Protein AF-A0A932NT68-F1 (afdb_monomer)

Secondary structure (DSSP, 8-state):
------EEEEETTEEEEEEEEE-SS-EEEEEEEEEEETTEEEEEEEEE--SSS-EEEESTTTT-EEEE--TTT-S-HHHHHHHHHTTTHHHHHHHHT-HHHHTT--HHHHHHHHHHHHHHHHHTSPTT-PPPPSSS------------

Sequence (148 aa):
MTQEHGLMVGVGGLCFQVDYRKGATDRGPSLRIFGDVEGKSVQLLRFDCFEHEPHFHYDPDGKNNQLRMDKTKVSDPIAWTMDYLRGNVSSLIRIAGYGALADHLDEGTLTAALPIVEKALRDSVPAGTPRMEASGLRFHVEYRNTKT

Solvent-accessible surface area (backbone atoms only — not comparable to full-atom values): 8782 Å² total; per-residue (Å²): 136,84,80,76,88,51,56,75,48,78,50,63,76,32,35,42,36,29,40,59,46,77,58,97,88,42,38,32,28,30,44,37,34,29,32,68,56,96,91,34,87,40,58,41,35,34,40,38,35,28,79,74,72,25,30,34,26,32,18,60,86,70,82,41,50,71,45,76,57,59,65,95,78,47,87,50,51,62,62,50,50,52,60,62,41,54,83,33,53,42,60,53,36,32,73,42,68,42,45,76,57,29,77,70,46,48,56,67,61,46,44,69,44,44,68,60,53,52,49,48,42,60,67,44,53,64,86,90,67,74,79,83,72,80,82,85,80,82,87,81,86,80,87,79,82,88,84,130

Radius of gyration: 19.04 Å; Cα contacts (8 Å, |Δi|>4): 239; chains: 1; bounding box: 67×33×49 Å

Structure (mmCIF, N/CA/C/O backbone):
data_AF-A0A932NT68-F1
#
_entry.id   AF-A0A932NT68-F1
#
loop_
_atom_site.group_PDB
_atom_site.id
_atom_site.type_symbol
_atom_site.label_atom_id
_atom_site.label_alt_id
_atom_site.label_comp_id
_atom_site.label_asym_id
_atom_site.label_entity_id
_atom_site.label_seq_id
_atom_site.pdbx_PDB_ins_code
_atom_site.Cartn_x
_atom_site.Cartn_y
_atom_site.Cartn_z
_atom_site.occupancy
_atom_site.B_iso_or_equiv
_atom_site.auth_seq_id
_atom_site.auth_comp_id
_atom_site.auth_asym_id
_atom_site.auth_atom_id
_atom_site.pdbx_PDB_model_num
ATOM 1 N N . MET A 1 1 ? -3.171 18.350 -19.200 1.00 33.25 1 MET A N 1
ATOM 2 C CA . MET A 1 1 ? -3.246 17.730 -17.863 1.00 33.25 1 MET A CA 1
ATOM 3 C C . MET A 1 1 ? -3.774 16.322 -18.054 1.00 33.25 1 MET A C 1
ATOM 5 O O . MET A 1 1 ? -4.977 16.136 -18.145 1.00 33.25 1 MET A O 1
ATOM 9 N N . THR A 1 2 ? -2.889 15.357 -18.273 1.00 31.92 2 THR A N 1
ATOM 10 C CA . THR A 1 2 ? -3.257 13.944 -18.398 1.00 31.92 2 THR A CA 1
ATOM 11 C C . THR A 1 2 ? -3.454 13.401 -16.988 1.00 31.92 2 THR A C 1
ATOM 13 O O . THR A 1 2 ? -2.489 13.293 -16.238 1.00 31.92 2 THR A O 1
ATOM 16 N N . GLN A 1 3 ? -4.701 13.124 -16.601 1.00 33.53 3 GLN A N 1
ATOM 17 C CA . GLN A 1 3 ? -4.952 12.198 -15.499 1.00 33.53 3 GLN A CA 1
ATOM 18 C C . GLN A 1 3 ? -4.452 10.832 -15.972 1.00 33.53 3 GLN A C 1
ATOM 20 O O . GLN A 1 3 ? -4.989 10.274 -16.928 1.00 33.53 3 GLN A O 1
ATOM 25 N N . GLU A 1 4 ? -3.373 10.336 -15.373 1.00 42.22 4 GLU A N 1
ATOM 26 C CA . GLU A 1 4 ? -2.998 8.936 -15.535 1.00 42.22 4 GLU A CA 1
ATOM 27 C C . GLU A 1 4 ? -4.062 8.091 -14.818 1.00 42.22 4 GLU A C 1
ATOM 29 O O . GLU A 1 4 ? -4.431 8.372 -13.679 1.00 42.22 4 GLU A O 1
ATOM 34 N N . HIS A 1 5 ? -4.633 7.121 -15.534 1.00 47.94 5 HIS A N 1
ATOM 35 C CA . HIS A 1 5 ? -5.705 6.252 -15.052 1.00 47.94 5 HIS A CA 1
ATOM 36 C C . HIS A 1 5 ? -5.160 5.294 -13.978 1.00 47.94 5 HIS A C 1
ATOM 38 O O . HIS A 1 5 ? -4.753 4.176 -14.291 1.00 47.94 5 HIS A O 1
ATOM 44 N N . GLY A 1 6 ? -5.132 5.730 -12.720 1.00 59.56 6 GLY A N 1
ATOM 45 C CA . GLY A 1 6 ? -4.870 4.850 -11.583 1.00 59.56 6 GLY A CA 1
ATOM 46 C C . GLY A 1 6 ? -6.061 3.925 -11.315 1.00 59.56 6 GLY A C 1
ATOM 47 O O . GLY A 1 6 ? -7.216 4.356 -11.374 1.00 59.56 6 GLY A O 1
ATOM 48 N N . LEU A 1 7 ? -5.808 2.642 -11.038 1.00 76.75 7 LEU A N 1
ATOM 49 C CA . LEU A 1 7 ? -6.867 1.715 -10.626 1.00 76.75 7 LEU A CA 1
ATOM 50 C C . LEU A 1 7 ? -7.249 2.004 -9.171 1.00 76.75 7 LEU A C 1
ATOM 52 O O . LEU A 1 7 ? -6.378 2.059 -8.304 1.00 76.75 7 LEU A O 1
ATOM 56 N N . MET A 1 8 ? -8.552 2.122 -8.908 1.00 80.69 8 MET A N 1
ATOM 57 C CA . MET A 1 8 ? -9.113 2.223 -7.561 1.00 80.69 8 MET A CA 1
ATOM 58 C C . MET A 1 8 ? -9.916 0.964 -7.233 1.00 80.69 8 MET A C 1
ATOM 60 O O . MET A 1 8 ? -10.853 0.617 -7.951 1.00 80.69 8 MET A O 1
ATOM 64 N N . VAL A 1 9 ? -9.574 0.296 -6.133 1.00 82.94 9 VAL A N 1
ATOM 65 C CA . VAL A 1 9 ? -10.276 -0.893 -5.632 1.00 82.94 9 VAL A CA 1
ATOM 66 C C . VAL A 1 9 ? -10.793 -0.599 -4.225 1.00 82.94 9 VAL A C 1
ATOM 68 O O . VAL A 1 9 ? -10.004 -0.404 -3.305 1.00 82.94 9 VAL A O 1
ATOM 71 N N . GLY A 1 10 ? -12.115 -0.526 -4.054 1.00 79.56 10 GLY A N 1
ATOM 72 C CA . GLY A 1 10 ? -12.761 -0.358 -2.747 1.00 79.56 10 GLY A CA 1
ATOM 73 C C . GLY A 1 10 ? -13.128 -1.710 -2.140 1.00 79.56 10 GLY A C 1
ATOM 74 O O . GLY A 1 10 ? -13.945 -2.424 -2.718 1.00 79.56 10 GLY A O 1
ATOM 75 N N . VAL A 1 11 ? -12.528 -2.079 -1.006 1.00 85.44 11 VAL A N 1
ATOM 76 C CA . VAL A 1 11 ? -12.710 -3.387 -0.354 1.00 85.44 11 VAL A CA 1
ATOM 77 C C . VAL A 1 11 ? -12.625 -3.238 1.163 1.00 85.44 11 VAL A C 1
ATOM 79 O O . VAL A 1 11 ? -11.680 -2.648 1.676 1.00 85.44 11 VAL A O 1
ATOM 82 N N . GLY A 1 12 ? -13.596 -3.804 1.887 1.00 83.69 12 GLY A N 1
ATOM 83 C CA . GLY A 1 12 ? -13.519 -3.964 3.346 1.00 83.69 12 GLY A CA 1
ATOM 84 C C . GLY A 1 12 ? -13.341 -2.660 4.132 1.00 83.69 12 GLY A C 1
ATOM 85 O O . GLY A 1 12 ? -12.650 -2.662 5.139 1.00 83.69 12 GLY A O 1
ATOM 86 N N . GLY A 1 13 ? -13.904 -1.543 3.656 1.00 90.44 13 GLY A N 1
ATOM 87 C CA . GLY A 1 13 ? -13.737 -0.224 4.286 1.00 90.44 13 GLY A CA 1
ATOM 88 C C . GLY A 1 13 ? -12.463 0.529 3.883 1.00 90.44 13 GLY A C 1
ATOM 89 O O . GLY A 1 13 ? -12.264 1.658 4.325 1.00 90.44 13 GLY A O 1
ATOM 90 N N . LEU A 1 14 ? -11.630 -0.053 3.014 1.00 97.19 14 LEU A N 1
ATOM 91 C CA . LEU A 1 14 ? -10.429 0.573 2.465 1.00 97.19 14 LEU A CA 1
ATOM 92 C C . LEU A 1 14 ? -10.556 0.834 0.963 1.00 97.19 14 LEU A C 1
ATOM 94 O O . LEU A 1 14 ? -11.311 0.171 0.250 1.00 97.19 14 LEU A O 1
ATOM 98 N N . CYS A 1 15 ? -9.765 1.781 0.467 1.00 97.25 15 CYS A N 1
ATOM 99 C CA . CYS A 1 15 ? -9.577 2.035 -0.955 1.00 97.25 15 CYS A CA 1
ATOM 100 C C . CYS A 1 15 ? -8.095 1.910 -1.319 1.00 97.25 15 CYS A C 1
ATOM 102 O O . CYS A 1 15 ? -7.256 2.659 -0.819 1.00 97.25 15 CYS A O 1
ATOM 104 N N . PHE A 1 16 ? -7.782 0.969 -2.206 1.00 97.25 16 PHE A N 1
ATOM 105 C CA . PHE A 1 16 ? -6.454 0.756 -2.770 1.00 97.25 16 PHE A CA 1
ATOM 106 C C . PHE A 1 16 ? -6.358 1.531 -4.083 1.00 97.25 16 PHE A C 1
ATOM 108 O O . PHE A 1 16 ? -7.100 1.245 -5.023 1.00 97.25 16 PHE A O 1
ATOM 115 N N . GLN A 1 17 ? -5.464 2.511 -4.145 1.00 97.44 17 GLN A N 1
ATOM 116 C CA . GLN A 1 17 ? -5.167 3.278 -5.351 1.00 97.44 17 GLN A CA 1
ATOM 117 C C . GLN A 1 17 ? -3.773 2.918 -5.850 1.00 97.44 17 GLN A C 1
ATOM 119 O O . GLN A 1 17 ? -2.812 2.931 -5.078 1.00 97.44 17 GLN A O 1
ATOM 124 N N . VAL A 1 18 ? -3.671 2.600 -7.135 1.00 96.81 18 VAL A N 1
ATOM 125 C CA . VAL A 1 18 ? -2.407 2.251 -7.784 1.00 96.81 18 VAL A CA 1
ATOM 126 C C . VAL A 1 18 ? -2.061 3.289 -8.834 1.00 96.81 18 VAL A C 1
ATOM 128 O O . VAL A 1 18 ? -2.876 3.564 -9.710 1.00 96.81 18 VAL A O 1
ATOM 131 N N . ASP A 1 19 ? -0.828 3.787 -8.793 1.00 93.81 19 ASP A N 1
ATOM 132 C CA . ASP A 1 19 ? -0.289 4.731 -9.772 1.00 93.81 19 ASP A CA 1
ATOM 133 C C . ASP A 1 19 ? 1.160 4.383 -10.124 1.00 93.81 19 ASP A C 1
ATOM 135 O O . ASP A 1 19 ? 1.896 3.851 -9.292 1.00 93.81 19 ASP A O 1
ATOM 139 N N . TYR A 1 20 ? 1.616 4.755 -11.320 1.00 94.44 20 TYR A N 1
ATOM 140 C CA . TYR A 1 20 ? 3.043 4.748 -11.640 1.00 94.44 20 TYR A CA 1
ATOM 141 C C . TYR A 1 20 ? 3.631 6.136 -11.401 1.00 94.44 20 TYR A C 1
ATOM 143 O O . TYR A 1 20 ? 3.266 7.107 -12.058 1.00 94.44 20 TYR A O 1
ATOM 151 N N . ARG A 1 21 ? 4.567 6.259 -10.461 1.00 93.31 21 ARG A N 1
ATOM 152 C CA . ARG A 1 21 ? 5.142 7.558 -10.091 1.00 93.31 21 ARG A CA 1
ATOM 153 C C . ARG A 1 21 ? 6.508 7.740 -10.738 1.00 93.31 21 ARG A C 1
ATOM 155 O O . ARG A 1 21 ? 7.331 6.829 -10.743 1.00 93.31 21 ARG A O 1
ATOM 162 N N . LYS A 1 22 ? 6.761 8.946 -11.253 1.00 91.25 22 LYS A N 1
ATOM 163 C CA . LYS A 1 22 ? 8.059 9.376 -11.795 1.00 91.25 22 LYS A CA 1
ATOM 164 C C . LYS A 1 22 ? 8.567 10.571 -10.993 1.00 91.25 22 LYS A C 1
ATOM 166 O O . LYS A 1 22 ? 7.932 11.622 -10.982 1.00 91.25 22 LYS A O 1
ATOM 171 N N . GLY A 1 23 ? 9.692 10.393 -10.312 1.00 83.62 23 GLY A N 1
ATOM 172 C CA . GLY A 1 23 ? 10.469 11.461 -9.691 1.00 83.62 23 GLY A CA 1
ATOM 173 C C . GLY A 1 23 ? 11.660 11.866 -10.561 1.00 83.62 23 GLY A C 1
ATOM 174 O O . GLY A 1 23 ? 11.853 11.351 -11.660 1.00 83.62 23 GLY A O 1
ATOM 175 N N . ALA A 1 24 ? 12.481 12.789 -10.056 1.00 82.88 24 ALA A N 1
ATOM 176 C CA . ALA A 1 24 ? 13.664 13.269 -10.774 1.00 82.88 24 ALA A CA 1
ATOM 177 C C . ALA A 1 24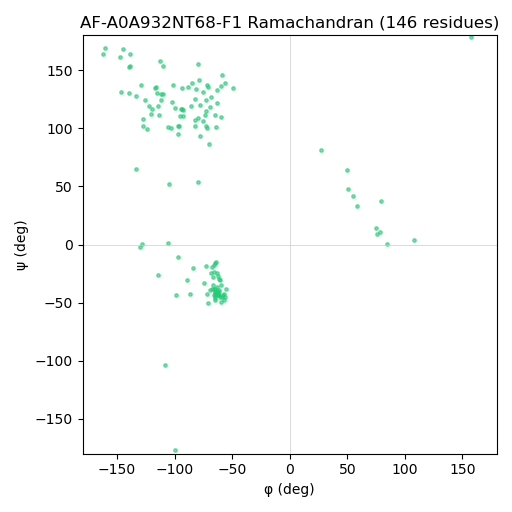 ? 14.747 12.186 -10.947 1.00 82.88 24 ALA A C 1
ATOM 179 O O . ALA A 1 24 ? 15.433 12.157 -11.965 1.00 82.88 24 ALA A O 1
ATOM 180 N N . THR A 1 25 ? 14.903 11.306 -9.956 1.00 87.19 25 THR A N 1
ATOM 181 C CA . THR A 1 25 ? 15.990 10.310 -9.879 1.00 87.19 25 THR A CA 1
ATOM 182 C C . THR A 1 25 ? 15.503 8.891 -9.589 1.00 87.19 25 THR A C 1
ATOM 184 O O . THR A 1 25 ? 16.306 7.957 -9.542 1.00 87.19 25 THR A O 1
ATOM 187 N N . ASP A 1 26 ? 14.196 8.712 -9.403 1.00 93.38 26 ASP A N 1
ATOM 188 C CA . ASP A 1 26 ? 13.581 7.423 -9.108 1.00 93.38 26 ASP A CA 1
ATOM 189 C C . ASP A 1 26 ? 12.180 7.341 -9.712 1.00 93.38 26 ASP A C 1
ATOM 191 O O . ASP A 1 26 ? 11.574 8.358 -10.060 1.00 93.38 26 ASP A O 1
ATOM 195 N N . ARG A 1 27 ? 11.667 6.128 -9.861 1.00 93.94 27 ARG A N 1
ATOM 196 C CA . ARG A 1 27 ? 10.325 5.867 -10.373 1.00 93.94 27 ARG A CA 1
ATOM 197 C C . ARG A 1 27 ? 9.884 4.457 -10.019 1.00 93.94 27 ARG A C 1
ATOM 199 O O . ARG A 1 27 ? 10.710 3.596 -9.728 1.00 93.94 27 ARG A O 1
ATOM 206 N N . GLY A 1 28 ? 8.588 4.217 -10.125 1.00 95.62 28 GLY A N 1
ATOM 207 C CA . GLY A 1 28 ? 8.019 2.883 -10.039 1.00 95.62 28 GLY A CA 1
ATOM 208 C C . GLY A 1 28 ? 6.549 2.904 -9.635 1.00 95.62 28 GLY A C 1
ATOM 209 O O . GLY A 1 28 ? 5.985 3.978 -9.389 1.00 95.62 28 GLY A O 1
ATOM 210 N N . PRO A 1 29 ? 5.924 1.722 -9.555 1.00 97.25 29 PRO A N 1
ATOM 211 C CA . PRO A 1 29 ? 4.574 1.574 -9.034 1.00 97.25 29 PRO A CA 1
ATOM 212 C C . PRO A 1 29 ? 4.462 2.073 -7.593 1.00 97.25 29 PRO A C 1
ATOM 214 O O . PRO A 1 29 ? 5.382 1.930 -6.786 1.00 97.25 29 PRO A O 1
ATOM 217 N N . SER A 1 30 ? 3.312 2.639 -7.262 1.00 97.75 30 SER A N 1
ATOM 218 C CA . SER A 1 30 ? 2.971 3.123 -5.934 1.00 97.75 30 SER A CA 1
ATOM 219 C C . SER A 1 30 ? 1.582 2.638 -5.567 1.00 97.75 30 SER A C 1
ATOM 221 O O . SER A 1 30 ? 0.631 2.826 -6.325 1.00 97.75 30 SER A O 1
ATOM 223 N N . LEU A 1 31 ? 1.476 2.011 -4.401 1.00 98.38 31 LEU A N 1
ATOM 224 C CA . LEU A 1 31 ? 0.212 1.638 -3.790 1.00 98.38 31 LEU A CA 1
ATOM 225 C C . LEU A 1 31 ? -0.110 2.6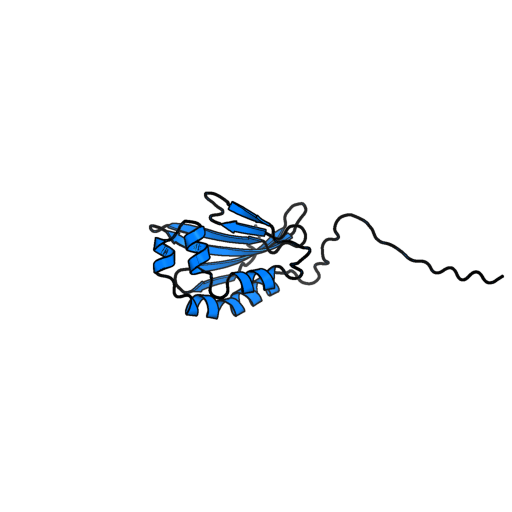24 -2.674 1.00 98.38 31 LEU A C 1
ATOM 227 O O . LEU A 1 31 ? 0.653 2.756 -1.717 1.00 98.38 31 LEU A O 1
ATOM 231 N N . ARG A 1 32 ? -1.264 3.276 -2.756 1.00 98.25 32 ARG A N 1
ATOM 232 C CA . ARG A 1 32 ? -1.804 4.151 -1.716 1.00 98.25 32 ARG A CA 1
ATOM 233 C C . ARG A 1 32 ? -3.051 3.502 -1.127 1.00 98.25 32 ARG A C 1
ATOM 235 O O . ARG A 1 32 ? -3.932 3.090 -1.874 1.00 98.25 32 ARG A O 1
ATOM 242 N N . ILE A 1 33 ? -3.121 3.396 0.196 1.00 98.19 33 ILE A N 1
ATOM 243 C CA . ILE A 1 33 ? -4.257 2.781 0.893 1.00 98.19 33 ILE A CA 1
ATOM 244 C C . ILE A 1 33 ? -4.952 3.864 1.706 1.00 98.19 33 ILE A C 1
ATOM 246 O O . ILE A 1 33 ? -4.338 4.470 2.584 1.00 98.19 33 ILE A O 1
ATOM 250 N N . PHE A 1 34 ? -6.222 4.098 1.399 1.00 98.38 34 PHE A N 1
ATOM 251 C CA . PHE A 1 34 ? -7.070 5.083 2.057 1.00 98.38 34 PHE A CA 1
ATOM 252 C C . PHE A 1 34 ? -8.146 4.404 2.897 1.00 98.38 34 PHE A C 1
ATOM 254 O O . PHE A 1 34 ? -8.592 3.305 2.567 1.00 98.38 34 PHE A O 1
ATOM 261 N N . GLY A 1 35 ? -8.607 5.0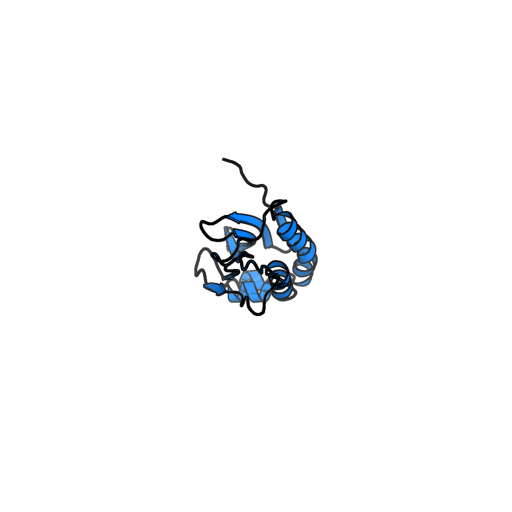95 3.933 1.00 97.31 35 GLY A N 1
ATOM 262 C CA . GLY A 1 35 ? -9.806 4.737 4.687 1.00 97.31 35 GLY A CA 1
ATOM 263 C C . GLY A 1 35 ? -10.551 5.979 5.158 1.00 97.31 35 GLY A C 1
ATOM 264 O O . GLY A 1 35 ? -10.035 7.095 5.054 1.00 97.31 35 GLY A O 1
ATOM 265 N N . ASP A 1 36 ? -11.773 5.778 5.641 1.00 96.19 36 ASP A N 1
ATOM 266 C CA . ASP A 1 36 ? -12.541 6.836 6.292 1.00 96.19 36 ASP A CA 1
ATOM 267 C C . ASP A 1 36 ? -12.108 6.968 7.756 1.00 96.19 36 ASP A C 1
ATOM 269 O O . ASP A 1 36 ? -12.108 5.995 8.511 1.00 96.19 36 ASP A O 1
ATOM 273 N N . VAL A 1 37 ? -11.718 8.177 8.144 1.00 95.56 37 VAL A N 1
ATOM 274 C CA . VAL A 1 37 ? -11.427 8.546 9.527 1.00 95.56 37 VAL A CA 1
ATOM 275 C C . VAL A 1 37 ? -12.254 9.784 9.837 1.00 95.56 37 VAL A C 1
ATOM 277 O O . VAL A 1 37 ? -11.976 10.868 9.324 1.00 95.56 37 VAL A O 1
ATOM 280 N N . GLU A 1 38 ? -13.292 9.614 10.657 1.00 93.50 38 GLU A N 1
ATOM 281 C CA . GLU A 1 38 ? -14.208 10.692 11.059 1.00 93.50 38 GLU A CA 1
ATOM 282 C C . GLU A 1 38 ? -14.853 11.424 9.861 1.00 93.50 38 GLU A C 1
ATOM 284 O O . GLU A 1 38 ? -14.959 12.653 9.840 1.00 93.50 38 GLU A O 1
ATOM 289 N N . GLY A 1 39 ? -15.272 10.674 8.835 1.00 93.25 39 GLY A N 1
ATOM 290 C CA . GLY A 1 39 ? -15.910 11.216 7.633 1.00 93.25 39 GLY A CA 1
ATOM 291 C C . GLY A 1 39 ? -14.935 11.838 6.631 1.00 93.25 39 GLY A C 1
ATOM 292 O O . GLY A 1 39 ? -15.360 12.543 5.711 1.00 93.25 39 GLY A O 1
ATOM 293 N N . LYS A 1 40 ? -13.625 11.640 6.817 1.00 95.06 40 LYS A N 1
ATOM 294 C CA . LYS A 1 40 ? -12.576 12.131 5.918 1.00 95.06 40 LYS A CA 1
ATOM 295 C C . LYS A 1 40 ? -11.825 10.963 5.304 1.00 95.06 40 LYS A C 1
ATOM 297 O O . LYS A 1 40 ? -11.396 10.055 6.007 1.00 95.06 40 LYS A O 1
ATOM 302 N N . SER A 1 41 ? -11.588 11.034 3.996 1.00 95.69 41 SER A N 1
ATOM 303 C CA . SER A 1 41 ? -10.668 10.114 3.330 1.00 95.69 41 SER A CA 1
ATOM 304 C C . SER A 1 41 ? -9.234 10.467 3.718 1.00 95.69 41 SER A C 1
ATOM 306 O O . SER A 1 41 ? -8.754 11.555 3.399 1.00 95.69 41 SER A O 1
ATOM 308 N N . VAL A 1 42 ? -8.567 9.558 4.426 1.00 97.81 42 VAL A N 1
ATOM 309 C CA . VAL A 1 42 ? -7.192 9.726 4.908 1.00 97.81 42 VAL A CA 1
ATOM 310 C C . VAL A 1 42 ? -6.300 8.685 4.254 1.00 97.81 42 VAL A C 1
ATOM 312 O O . VAL A 1 42 ? -6.668 7.510 4.181 1.00 97.81 42 VAL A O 1
ATOM 315 N N . GLN A 1 43 ? -5.122 9.101 3.785 1.00 98.12 43 GLN A N 1
ATOM 316 C CA . GLN A 1 43 ? -4.109 8.162 3.328 1.00 98.12 43 GLN A CA 1
ATOM 317 C C . GLN A 1 43 ? -3.474 7.478 4.545 1.00 98.12 43 GLN A C 1
ATOM 319 O O . GLN A 1 43 ? -2.762 8.104 5.320 1.00 98.12 43 GLN A O 1
ATOM 324 N N . LEU A 1 44 ? -3.728 6.183 4.718 1.00 98.44 44 LEU A N 1
ATOM 325 C CA . LEU A 1 44 ? -3.278 5.425 5.888 1.00 98.44 44 LEU A CA 1
ATOM 326 C C . LEU A 1 44 ? -1.864 4.877 5.685 1.00 98.44 44 LEU A C 1
ATOM 328 O O . LEU A 1 44 ? -1.033 4.915 6.590 1.00 98.44 44 LEU A O 1
ATOM 332 N N . LEU A 1 45 ? -1.604 4.350 4.484 1.00 98.56 45 LEU A N 1
ATOM 333 C CA . LEU A 1 45 ? -0.343 3.722 4.094 1.00 98.56 45 LEU A CA 1
ATOM 334 C C . LEU A 1 45 ? 0.032 4.121 2.661 1.00 98.56 45 LEU A C 1
ATOM 336 O O . LEU A 1 45 ? -0.831 4.377 1.810 1.00 98.56 45 LEU A O 1
ATOM 340 N N . ARG A 1 46 ? 1.334 4.115 2.366 1.00 98.50 46 ARG A N 1
ATOM 341 C CA . ARG A 1 46 ? 1.853 4.191 0.992 1.00 98.50 46 ARG A CA 1
ATOM 342 C C . ARG A 1 46 ? 3.029 3.253 0.808 1.00 98.50 46 ARG A C 1
ATOM 344 O O . ARG A 1 46 ? 3.975 3.346 1.574 1.00 98.50 46 ARG A O 1
ATOM 351 N N . PHE A 1 47 ? 3.014 2.436 -0.235 1.00 98.31 47 PHE A N 1
ATOM 352 C CA . PHE A 1 47 ? 4.147 1.614 -0.649 1.00 98.31 47 PHE A CA 1
ATOM 353 C C . PHE A 1 47 ? 4.649 2.114 -1.992 1.00 98.31 47 PHE A C 1
ATOM 355 O O . PHE A 1 47 ? 3.968 1.994 -3.005 1.00 98.31 47 PHE A O 1
ATOM 362 N N . ASP A 1 48 ? 5.843 2.683 -1.989 1.00 97.62 48 ASP A N 1
ATOM 363 C CA . ASP A 1 48 ? 6.530 3.173 -3.171 1.00 97.62 48 ASP A CA 1
ATOM 364 C C . ASP A 1 48 ? 7.511 2.083 -3.627 1.00 97.62 48 ASP A C 1
ATOM 366 O O . ASP A 1 48 ? 8.629 1.959 -3.120 1.00 97.62 48 ASP A O 1
ATOM 370 N N . CYS A 1 49 ? 7.063 1.252 -4.575 1.00 96.94 49 CYS A N 1
ATOM 371 C CA . CYS A 1 49 ? 7.801 0.121 -5.151 1.00 96.94 49 CYS A CA 1
ATOM 372 C C . CYS A 1 49 ? 8.800 0.608 -6.209 1.00 96.94 49 CYS A C 1
ATOM 374 O O . CYS A 1 49 ? 8.765 0.197 -7.369 1.00 96.94 49 CYS A O 1
ATOM 376 N N . PHE A 1 50 ? 9.651 1.551 -5.818 1.00 95.44 50 PHE A N 1
ATOM 377 C CA . PHE A 1 50 ? 10.544 2.241 -6.735 1.00 95.44 50 PHE A CA 1
ATOM 378 C C . PHE A 1 50 ? 11.795 1.426 -7.081 1.00 95.44 50 PHE A C 1
ATOM 380 O O . PHE A 1 50 ? 12.226 0.545 -6.335 1.00 95.44 50 PHE A O 1
ATOM 387 N N . GLU A 1 51 ? 12.389 1.719 -8.236 1.00 91.62 51 GLU A N 1
ATOM 388 C CA . GLU A 1 51 ? 13.537 0.986 -8.775 1.00 91.62 51 GLU A CA 1
ATOM 389 C C . GLU A 1 51 ? 14.821 1.219 -7.951 1.00 91.62 51 GLU A C 1
ATOM 391 O O . GLU A 1 51 ? 15.620 0.291 -7.724 1.00 91.62 51 GLU A O 1
ATOM 396 N N . HIS A 1 52 ? 15.044 2.456 -7.492 1.00 90.44 52 HIS A N 1
ATOM 397 C CA . HIS A 1 52 ? 16.266 2.838 -6.788 1.00 90.44 52 HIS A CA 1
ATOM 398 C C . HIS A 1 52 ? 16.132 2.852 -5.278 1.00 90.44 52 HIS A C 1
ATOM 400 O O . HIS A 1 52 ? 17.027 2.321 -4.623 1.00 90.44 52 HIS A O 1
ATOM 406 N N . GLU A 1 53 ? 15.054 3.384 -4.725 1.00 93.38 53 GLU A N 1
ATOM 407 C CA . GLU A 1 53 ? 14.878 3.469 -3.283 1.00 93.38 53 GLU A CA 1
ATOM 408 C C . GLU A 1 53 ? 13.478 3.008 -2.843 1.00 93.38 53 GLU A C 1
ATOM 410 O O . GLU A 1 53 ? 12.707 3.812 -2.311 1.00 93.38 53 GLU A O 1
ATOM 415 N N . PRO A 1 54 ? 13.124 1.723 -3.025 1.00 96.25 54 PRO A N 1
ATOM 416 C CA . PRO A 1 54 ? 11.823 1.213 -2.614 1.00 96.25 54 PRO A CA 1
ATOM 417 C C . PRO A 1 54 ? 11.607 1.395 -1.109 1.00 96.25 54 PRO A C 1
ATOM 419 O O . PRO A 1 54 ? 12.511 1.178 -0.294 1.00 96.25 54 PRO A O 1
ATOM 422 N N . HIS A 1 55 ? 10.416 1.843 -0.731 1.00 96.94 55 HIS A N 1
ATOM 423 C CA . HIS A 1 55 ? 10.100 2.208 0.646 1.00 96.94 55 HIS A CA 1
ATOM 424 C C . HIS A 1 55 ? 8.596 2.229 0.892 1.00 96.94 55 HIS A C 1
ATOM 426 O O . HIS A 1 55 ? 7.797 2.179 -0.040 1.00 96.94 55 HIS A O 1
ATOM 432 N N . PHE A 1 56 ? 8.196 2.334 2.152 1.00 97.00 56 PHE A N 1
ATOM 433 C CA . PHE A 1 56 ? 6.801 2.536 2.506 1.00 97.00 56 PHE A CA 1
ATOM 434 C C . PHE A 1 56 ? 6.648 3.552 3.635 1.00 97.00 56 PHE A C 1
ATOM 436 O O . PHE A 1 56 ? 7.620 3.898 4.302 1.00 97.00 56 PHE A O 1
ATOM 443 N N . HIS A 1 57 ? 5.433 4.055 3.811 1.00 98.25 57 HIS A N 1
ATOM 444 C CA . HIS A 1 57 ? 5.078 5.101 4.760 1.00 98.25 57 HIS A CA 1
ATOM 445 C C . HIS A 1 57 ? 3.876 4.668 5.595 1.00 98.25 57 HIS A C 1
ATOM 447 O O . HIS A 1 57 ? 2.894 4.168 5.038 1.00 98.25 57 HIS A O 1
ATOM 453 N N . TYR A 1 58 ? 3.931 4.936 6.898 1.00 98.38 58 TYR A N 1
ATOM 454 C CA . TYR A 1 58 ? 2.747 5.021 7.753 1.00 98.38 58 TYR A CA 1
ATOM 455 C C . TYR A 1 58 ? 2.285 6.478 7.848 1.00 98.38 58 TYR A C 1
ATOM 457 O O . TYR A 1 58 ? 3.123 7.352 8.084 1.00 98.38 58 TYR A O 1
ATOM 465 N N . ASP A 1 59 ? 0.975 6.715 7.716 1.00 97.75 59 ASP A N 1
ATOM 466 C CA . ASP A 1 59 ? 0.352 8.046 7.823 1.00 97.75 59 ASP A CA 1
ATOM 467 C C . ASP A 1 59 ? 1.071 9.104 6.950 1.00 97.75 59 ASP A C 1
ATOM 469 O O . ASP A 1 59 ? 1.705 10.018 7.478 1.00 97.75 59 ASP A O 1
ATOM 473 N N . PRO A 1 60 ? 1.065 8.964 5.606 1.00 97.00 60 PRO A N 1
ATOM 474 C CA . PRO A 1 60 ? 1.910 9.762 4.712 1.00 97.00 60 PRO A CA 1
ATOM 475 C C . PRO A 1 60 ? 1.619 11.269 4.730 1.00 97.00 60 PRO A C 1
ATOM 477 O O . PRO A 1 60 ? 2.509 12.053 4.406 1.00 97.00 60 PRO A O 1
ATOM 480 N N . ASP A 1 61 ? 0.397 11.664 5.098 1.00 95.38 61 ASP A N 1
ATOM 481 C CA . ASP A 1 61 ? -0.031 13.068 5.160 1.00 95.38 61 ASP A CA 1
ATOM 482 C C . ASP A 1 61 ? 0.061 13.662 6.580 1.00 95.38 61 ASP A C 1
ATOM 484 O O . ASP A 1 61 ? -0.067 14.875 6.753 1.00 95.38 61 ASP A O 1
ATOM 488 N N . GLY A 1 62 ? 0.292 12.826 7.597 1.00 94.88 62 GLY A N 1
ATOM 489 C CA . GLY A 1 62 ? 0.521 13.229 8.982 1.00 94.88 62 GLY A CA 1
ATOM 490 C C . GLY A 1 62 ? 1.979 13.034 9.393 1.00 94.88 62 GLY A C 1
ATOM 491 O O . GLY A 1 62 ? 2.849 13.839 9.061 1.00 94.88 62 GLY A O 1
ATOM 492 N N . LYS A 1 63 ? 2.259 11.977 10.164 1.00 93.75 63 LYS A N 1
ATOM 493 C CA . LYS A 1 63 ? 3.605 11.685 10.698 1.00 93.75 63 LYS A CA 1
ATOM 494 C C . LYS A 1 63 ? 4.620 11.334 9.612 1.00 93.75 63 LYS A C 1
ATOM 496 O O . LYS A 1 63 ? 5.812 11.550 9.813 1.00 93.75 63 LYS A O 1
ATOM 501 N N . ASN A 1 64 ? 4.152 10.782 8.495 1.00 96.50 64 ASN A N 1
ATOM 502 C CA . ASN A 1 64 ? 4.942 10.388 7.335 1.00 96.50 64 ASN A CA 1
ATOM 503 C C . ASN A 1 64 ? 6.15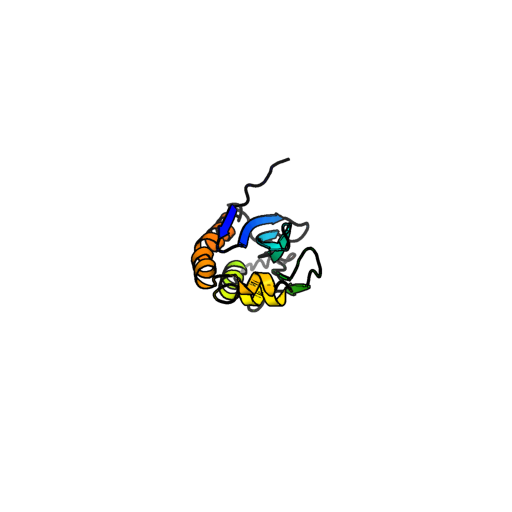4 9.520 7.718 1.00 96.50 64 ASN A C 1
ATOM 505 O O . ASN A 1 64 ? 7.293 9.767 7.312 1.00 96.50 64 ASN A O 1
ATOM 509 N N . ASN A 1 65 ? 5.906 8.504 8.549 1.00 96.25 65 ASN A N 1
ATOM 510 C CA . ASN A 1 65 ? 6.951 7.603 9.025 1.00 96.25 65 ASN A CA 1
ATOM 511 C C . ASN A 1 65 ? 7.388 6.687 7.879 1.00 96.25 65 ASN A C 1
ATOM 513 O O . ASN A 1 65 ? 6.713 5.700 7.581 1.00 96.25 65 ASN A O 1
ATOM 517 N N . GLN A 1 66 ? 8.516 7.016 7.253 1.00 96.81 66 GLN A N 1
ATOM 518 C CA . GLN A 1 66 ? 9.076 6.278 6.125 1.00 96.81 66 GLN A CA 1
ATOM 519 C C . GLN A 1 66 ? 10.007 5.148 6.585 1.00 96.81 66 GLN A C 1
ATOM 521 O O . GLN A 1 66 ? 10.889 5.349 7.419 1.00 96.81 66 GLN A O 1
ATOM 526 N N . LEU A 1 67 ? 9.871 3.972 5.974 1.00 95.75 67 LEU A N 1
ATOM 527 C CA . LEU A 1 67 ? 10.770 2.834 6.140 1.00 95.75 67 LEU A CA 1
ATOM 528 C C . LEU A 1 67 ? 11.280 2.373 4.771 1.00 95.75 67 LEU A C 1
ATOM 530 O O . LEU A 1 67 ? 10.498 2.071 3.869 1.00 95.75 67 LEU A O 1
ATOM 534 N N . ARG A 1 68 ? 12.606 2.314 4.608 1.00 94.25 68 ARG A N 1
ATOM 535 C CA . ARG A 1 68 ? 13.246 1.827 3.376 1.00 94.25 68 ARG A CA 1
ATOM 536 C C . ARG A 1 68 ? 13.240 0.298 3.331 1.00 94.25 68 ARG A C 1
ATOM 538 O O . ARG A 1 68 ? 13.470 -0.354 4.348 1.00 94.25 68 ARG A O 1
ATOM 545 N N . MET A 1 69 ? 13.025 -0.265 2.146 1.00 92.44 69 MET A N 1
ATOM 546 C CA . MET A 1 69 ? 13.196 -1.697 1.906 1.00 92.44 69 MET A CA 1
ATOM 547 C C . MET A 1 69 ? 14.681 -1.998 1.667 1.00 92.44 69 MET A C 1
ATOM 549 O O . MET A 1 69 ? 15.352 -1.308 0.897 1.00 92.44 69 MET A O 1
ATOM 553 N N . ASP A 1 70 ? 15.208 -3.036 2.318 1.00 88.12 70 ASP A N 1
ATOM 554 C CA . ASP A 1 70 ? 16.599 -3.463 2.141 1.00 88.12 70 ASP A CA 1
ATOM 555 C C . ASP A 1 70 ? 16.777 -4.136 0.773 1.00 88.12 70 ASP A C 1
ATOM 557 O O . ASP A 1 70 ? 16.441 -5.305 0.583 1.00 88.12 70 ASP A O 1
ATOM 561 N N . LYS A 1 71 ? 17.340 -3.402 -0.188 1.00 82.19 71 LYS A N 1
ATOM 562 C CA . LYS A 1 71 ? 17.546 -3.877 -1.566 1.00 82.19 71 LYS A CA 1
ATOM 563 C C . LYS A 1 71 ? 18.513 -5.048 -1.694 1.00 82.19 71 LYS A C 1
ATOM 565 O O . LYS A 1 71 ? 18.531 -5.690 -2.739 1.00 82.19 71 LYS A O 1
ATOM 570 N N . THR A 1 72 ? 19.323 -5.330 -0.673 1.00 81.50 72 THR A N 1
ATOM 571 C CA . THR A 1 72 ? 20.165 -6.536 -0.680 1.00 81.50 72 THR A CA 1
ATOM 572 C C . THR A 1 72 ? 19.335 -7.803 -0.469 1.00 81.50 72 THR A C 1
ATOM 574 O O . THR A 1 72 ? 19.776 -8.894 -0.822 1.00 81.50 72 THR A O 1
ATOM 577 N N . LYS A 1 73 ? 18.115 -7.652 0.063 1.00 85.81 73 LYS A N 1
ATOM 578 C CA . LYS A 1 73 ? 17.172 -8.736 0.363 1.00 85.81 73 LYS A CA 1
ATOM 579 C C . LYS A 1 73 ? 15.905 -8.678 -0.489 1.00 85.81 73 LYS A C 1
ATOM 581 O O . LYS A 1 73 ? 15.282 -9.708 -0.715 1.00 85.81 73 LYS A O 1
ATOM 586 N N . VAL A 1 74 ? 15.522 -7.490 -0.957 1.00 89.94 74 VAL A N 1
ATOM 587 C CA . VAL A 1 74 ? 14.294 -7.250 -1.723 1.00 89.94 74 VAL A CA 1
ATOM 588 C C . VAL A 1 74 ? 14.628 -7.035 -3.196 1.00 89.94 74 VAL A C 1
ATOM 590 O O . VAL A 1 74 ? 15.056 -5.954 -3.601 1.00 89.94 74 VAL A O 1
ATOM 593 N N . SER A 1 75 ? 14.424 -8.078 -4.001 1.00 90.19 75 SER A N 1
ATOM 594 C CA . SER A 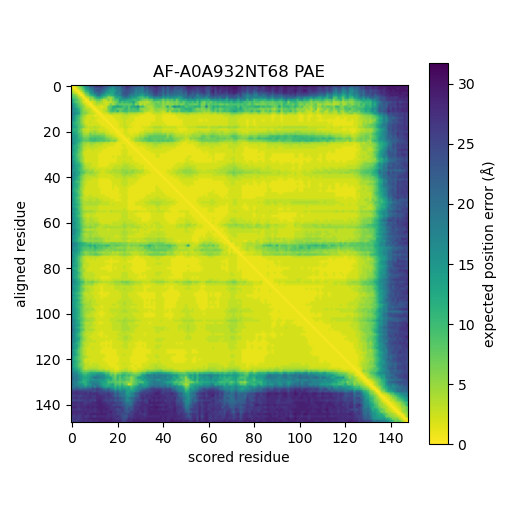1 75 ? 14.609 -8.050 -5.458 1.00 90.19 75 SER A CA 1
ATOM 595 C C . SER A 1 75 ? 13.352 -7.624 -6.226 1.00 90.19 75 SER A C 1
ATOM 597 O O . SER A 1 75 ? 13.479 -6.999 -7.277 1.00 90.19 75 SER A O 1
ATOM 599 N N . ASP A 1 76 ? 12.160 -7.920 -5.696 1.00 95.38 76 ASP A N 1
ATOM 600 C CA . ASP A 1 76 ? 10.857 -7.480 -6.213 1.00 95.38 76 ASP A CA 1
ATOM 601 C C . ASP A 1 76 ? 10.090 -6.725 -5.104 1.00 95.38 76 ASP A C 1
ATOM 603 O O . ASP A 1 76 ? 9.493 -7.355 -4.224 1.00 95.38 76 ASP A O 1
ATOM 607 N N . PRO A 1 77 ? 10.101 -5.376 -5.117 1.00 96.56 77 PRO A N 1
ATOM 608 C CA . PRO A 1 77 ? 9.370 -4.564 -4.145 1.00 96.56 77 PR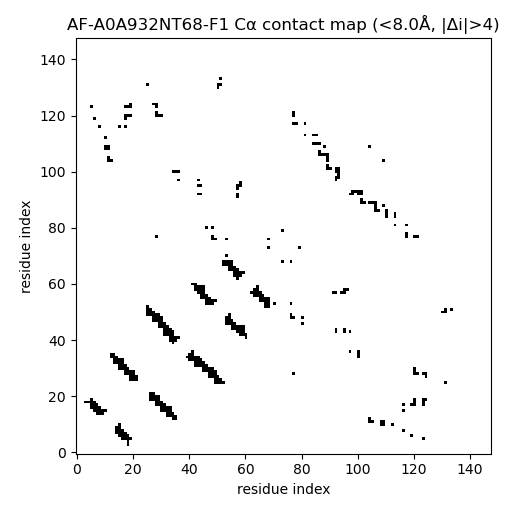O A CA 1
ATOM 609 C C . PRO A 1 77 ? 7.846 -4.754 -4.178 1.00 96.56 77 PRO A C 1
ATOM 611 O O . PRO A 1 77 ? 7.196 -4.576 -3.147 1.00 96.56 77 PRO A O 1
ATOM 614 N N . ILE A 1 78 ? 7.266 -5.130 -5.327 1.00 97.75 78 ILE A N 1
ATOM 615 C CA . ILE A 1 78 ? 5.824 -5.393 -5.441 1.00 97.75 78 ILE A CA 1
ATOM 616 C C . ILE A 1 78 ? 5.494 -6.683 -4.695 1.00 97.75 78 ILE A C 1
ATOM 618 O O . ILE A 1 78 ? 4.612 -6.677 -3.838 1.00 97.75 78 ILE A O 1
ATOM 622 N N . ALA A 1 79 ? 6.233 -7.764 -4.969 1.00 97.12 79 ALA A N 1
ATOM 623 C CA . ALA A 1 79 ? 6.046 -9.037 -4.271 1.00 97.12 79 ALA A CA 1
ATOM 624 C C . ALA A 1 79 ? 6.248 -8.875 -2.758 1.00 97.12 79 ALA A C 1
ATOM 626 O O . ALA A 1 79 ? 5.400 -9.300 -1.976 1.00 97.12 79 ALA A O 1
ATOM 627 N N . TRP A 1 80 ? 7.306 -8.162 -2.351 1.00 97.06 80 TRP A N 1
ATOM 628 C CA . TRP A 1 80 ? 7.544 -7.848 -0.941 1.00 97.06 80 TRP A CA 1
ATOM 629 C C . TRP A 1 80 ? 6.371 -7.090 -0.314 1.00 97.06 80 TRP A C 1
ATOM 631 O O . TRP A 1 80 ? 5.941 -7.426 0.785 1.00 97.06 80 TRP A O 1
ATOM 641 N N . THR A 1 81 ? 5.815 -6.100 -1.018 1.00 97.88 81 THR A N 1
ATOM 642 C CA . THR A 1 81 ? 4.654 -5.336 -0.537 1.00 97.88 81 THR A CA 1
ATOM 643 C C . THR A 1 81 ? 3.435 -6.236 -0.342 1.00 97.88 81 THR A C 1
ATOM 645 O O . THR A 1 81 ? 2.757 -6.126 0.678 1.00 97.88 81 THR A O 1
ATOM 648 N N . MET A 1 82 ? 3.157 -7.146 -1.280 1.00 98.00 82 MET A N 1
ATOM 649 C CA . MET A 1 82 ? 2.028 -8.076 -1.160 1.00 98.00 82 MET A CA 1
ATOM 650 C C . MET A 1 82 ? 2.211 -9.046 0.006 1.00 98.00 82 MET A C 1
ATOM 652 O O . MET A 1 82 ? 1.266 -9.275 0.757 1.00 98.00 82 MET A O 1
ATOM 656 N N . ASP A 1 83 ? 3.419 -9.576 0.194 1.00 96.38 83 ASP A N 1
ATOM 657 C CA . ASP A 1 83 ? 3.738 -10.449 1.324 1.00 96.38 83 ASP A CA 1
ATOM 658 C C . ASP A 1 83 ? 3.636 -9.706 2.660 1.00 96.38 83 ASP A C 1
ATOM 660 O O . ASP A 1 83 ? 3.129 -10.258 3.634 1.00 96.38 83 ASP A O 1
ATOM 664 N N . TYR A 1 84 ? 4.061 -8.441 2.699 1.00 95.75 84 TYR A N 1
ATOM 665 C CA . TYR A 1 84 ? 3.975 -7.617 3.900 1.00 95.75 84 TYR A CA 1
ATOM 666 C C . TYR A 1 84 ? 2.526 -7.300 4.277 1.00 95.75 84 TYR A C 1
ATOM 668 O O . TYR A 1 84 ? 2.192 -7.314 5.459 1.00 95.75 84 TYR A O 1
ATOM 676 N N . LEU A 1 85 ? 1.658 -7.061 3.289 1.00 97.50 85 LEU A N 1
ATOM 677 C CA . LEU A 1 85 ? 0.230 -6.820 3.506 1.00 97.50 85 LEU A CA 1
ATOM 678 C C . LEU A 1 85 ? -0.543 -8.095 3.865 1.00 97.50 85 LEU A C 1
ATOM 680 O O . LEU A 1 85 ? -1.503 -8.015 4.627 1.00 97.50 85 LEU A O 1
ATOM 684 N N . ARG A 1 86 ? -0.159 -9.262 3.336 1.00 96.12 86 ARG A N 1
ATOM 685 C CA . ARG A 1 86 ? -0.918 -10.513 3.485 1.00 96.12 86 ARG A CA 1
ATOM 686 C C . ARG A 1 86 ? -1.077 -10.909 4.957 1.00 96.12 86 ARG A C 1
ATOM 688 O O . ARG A 1 86 ? -0.121 -11.336 5.598 1.00 96.12 86 ARG A O 1
ATOM 695 N N . GLY A 1 87 ? -2.305 -10.804 5.466 1.00 90.94 87 GLY A N 1
ATOM 696 C CA . GLY A 1 87 ? -2.646 -11.113 6.856 1.00 90.94 87 GLY A CA 1
ATOM 697 C C . GLY A 1 87 ? -2.218 -10.057 7.882 1.00 90.94 87 GLY A C 1
ATOM 698 O O . GLY A 1 87 ? -2.300 -10.330 9.078 1.00 90.94 87 GLY A O 1
ATOM 699 N N . ASN A 1 88 ? -1.754 -8.879 7.449 1.00 96.50 88 ASN A N 1
ATOM 700 C CA . ASN A 1 88 ? -1.234 -7.832 8.332 1.00 96.50 88 ASN A CA 1
ATOM 701 C C . ASN A 1 88 ? -1.862 -6.446 8.117 1.00 96.50 88 ASN A C 1
ATOM 703 O O . ASN A 1 88 ? -1.464 -5.508 8.812 1.00 96.50 88 ASN A O 1
ATOM 707 N N . VAL A 1 89 ? -2.808 -6.263 7.191 1.00 97.12 89 VAL A N 1
ATOM 708 C CA . VAL A 1 89 ? -3.306 -4.928 6.808 1.00 97.12 89 VAL A CA 1
ATOM 709 C C . VAL A 1 89 ? -3.852 -4.170 8.020 1.00 97.12 89 VAL A C 1
ATOM 711 O O . VAL A 1 89 ? -3.465 -3.024 8.267 1.00 97.12 89 VAL A O 1
ATOM 714 N N . SER A 1 90 ? -4.680 -4.827 8.829 1.00 96.94 90 SER A N 1
ATOM 715 C CA . SER A 1 90 ? -5.286 -4.227 10.023 1.00 96.94 90 SER A CA 1
ATOM 716 C C . SER A 1 90 ? -4.233 -3.838 11.067 1.00 96.94 90 SER A C 1
ATOM 718 O O . SER A 1 90 ? -4.296 -2.765 11.671 1.00 96.94 90 SER A O 1
ATOM 720 N N . SER A 1 91 ? -3.209 -4.675 11.250 1.00 98.06 91 SER A N 1
ATOM 721 C CA . SER A 1 91 ? -2.088 -4.393 12.154 1.00 98.06 91 SER A CA 1
ATOM 722 C C . SER A 1 91 ? -1.279 -3.179 11.697 1.00 98.06 91 SER A C 1
ATOM 724 O O . SER A 1 91 ? -0.955 -2.319 12.515 1.00 98.06 91 SER A O 1
ATOM 726 N N . LEU A 1 92 ? -1.003 -3.062 10.397 1.00 98.12 92 LEU A N 1
ATOM 727 C CA . LEU A 1 92 ? -0.272 -1.927 9.827 1.00 98.12 92 LEU A CA 1
ATOM 728 C C . LEU A 1 92 ? -1.048 -0.613 9.981 1.00 98.12 92 LEU A C 1
ATOM 730 O O . LEU A 1 92 ? -0.465 0.405 10.349 1.00 98.12 92 LEU A O 1
ATOM 734 N N . ILE A 1 93 ? -2.366 -0.637 9.775 1.00 98.12 93 ILE A N 1
ATOM 735 C CA . ILE A 1 93 ? -3.239 0.531 9.975 1.00 98.12 93 ILE A CA 1
ATOM 736 C C . ILE A 1 93 ? -3.298 0.934 11.455 1.00 98.12 93 ILE A C 1
ATOM 738 O O . ILE A 1 93 ? -3.247 2.124 11.778 1.00 98.12 93 ILE A O 1
ATOM 742 N N . ARG A 1 94 ? -3.316 -0.037 12.376 1.00 98.12 94 ARG A N 1
ATOM 743 C CA . ARG A 1 94 ? -3.205 0.246 13.814 1.00 98.12 94 ARG A CA 1
ATOM 744 C C . ARG A 1 94 ? -1.862 0.897 14.158 1.00 98.12 94 ARG A C 1
ATOM 746 O O . ARG A 1 94 ? -1.850 1.877 14.898 1.00 98.12 94 ARG A O 1
ATOM 753 N N . ILE A 1 95 ? -0.752 0.407 13.598 1.00 97.69 95 ILE A N 1
ATOM 754 C CA . ILE A 1 95 ? 0.590 0.996 13.780 1.00 97.69 95 ILE A CA 1
ATOM 755 C C . ILE A 1 95 ? 0.655 2.422 13.211 1.00 97.69 95 ILE A C 1
ATOM 757 O O . ILE A 1 95 ? 1.273 3.293 13.824 1.00 97.69 95 ILE A O 1
ATOM 761 N N . ALA A 1 96 ? -0.033 2.689 12.097 1.00 97.62 96 ALA A N 1
ATOM 762 C CA . ALA A 1 96 ? -0.168 4.036 11.541 1.00 97.62 96 ALA A CA 1
ATOM 763 C C . ALA A 1 96 ? -0.925 5.009 12.465 1.00 97.62 96 ALA A C 1
ATOM 765 O O . ALA A 1 96 ? -0.821 6.220 12.296 1.00 97.62 96 ALA A O 1
ATOM 766 N N . GLY A 1 97 ? -1.628 4.500 13.482 1.00 97.69 97 GLY A N 1
ATOM 767 C CA . GLY A 1 97 ? -2.349 5.297 14.474 1.00 97.69 97 GLY A CA 1
ATOM 768 C C . GLY A 1 97 ? -3.869 5.247 14.335 1.00 97.69 97 GLY A C 1
ATOM 769 O O . GLY A 1 97 ? -4.558 5.903 15.110 1.00 97.69 97 GLY A O 1
ATOM 770 N N . TYR A 1 98 ? -4.408 4.446 13.413 1.00 97.75 98 TYR A N 1
ATOM 771 C CA . TYR A 1 98 ? -5.848 4.373 13.137 1.00 97.75 98 TYR A CA 1
ATOM 772 C C . TYR A 1 98 ? -6.469 3.097 13.718 1.00 97.75 98 TYR A C 1
ATOM 774 O O . TYR A 1 98 ? -7.129 2.326 13.023 1.00 97.75 98 TYR A O 1
ATOM 782 N N . GLY A 1 99 ? -6.236 2.856 15.012 1.00 97.69 99 GLY A N 1
ATOM 783 C CA . GLY A 1 99 ? -6.682 1.640 15.702 1.00 97.69 99 GLY A CA 1
ATOM 784 C C . GLY A 1 99 ? -8.193 1.404 15.628 1.00 97.69 99 GLY A C 1
ATOM 785 O O . GLY A 1 99 ? -8.603 0.291 15.326 1.00 97.69 99 GLY A O 1
ATOM 786 N N . ALA A 1 100 ? -9.000 2.456 15.803 1.00 96.69 100 ALA A N 1
ATOM 787 C CA . ALA A 1 100 ? -10.459 2.356 15.731 1.00 96.69 100 ALA A CA 1
ATOM 788 C C . ALA A 1 100 ? -10.948 1.898 14.347 1.00 96.69 100 ALA A C 1
ATOM 790 O O . ALA A 1 100 ? -11.822 1.047 14.256 1.00 96.69 100 ALA A O 1
ATOM 791 N N . LEU A 1 101 ? -10.349 2.405 13.262 1.00 96.81 101 LEU A N 1
ATOM 792 C CA . LEU A 1 101 ? -10.648 1.915 11.914 1.00 96.81 101 LEU A CA 1
ATOM 793 C C . LEU A 1 101 ? -10.210 0.452 11.763 1.00 96.81 101 LEU A C 1
ATOM 795 O O . LEU A 1 101 ? -10.966 -0.362 11.243 1.00 96.81 101 LEU A O 1
ATOM 799 N N . ALA A 1 102 ? -9.012 0.111 12.250 1.00 97.25 102 ALA A N 1
ATOM 800 C CA . ALA A 1 102 ? -8.462 -1.240 12.165 1.00 97.25 102 ALA A CA 1
ATOM 801 C C . ALA A 1 102 ? -9.308 -2.303 12.888 1.00 97.25 102 ALA A C 1
ATOM 803 O O . ALA A 1 102 ? -9.313 -3.452 12.459 1.00 97.25 102 ALA A O 1
ATOM 804 N N . ASP A 1 103 ? -10.022 -1.940 13.957 1.00 96.69 103 ASP A N 1
ATOM 805 C CA . ASP A 1 103 ? -10.923 -2.844 14.689 1.00 96.69 103 ASP A CA 1
ATOM 806 C C . ASP A 1 103 ? -12.131 -3.305 13.850 1.00 96.69 103 ASP A C 1
ATOM 808 O O . ASP A 1 103 ? -12.773 -4.301 14.181 1.00 96.69 103 ASP A O 1
ATOM 812 N N . HIS A 1 104 ? -12.440 -2.599 12.760 1.00 95.38 104 HIS A N 1
ATOM 813 C CA . HIS A 1 104 ? -13.592 -2.867 11.897 1.00 95.38 104 HIS A CA 1
ATOM 814 C C . HIS A 1 104 ? -13.228 -3.518 10.556 1.00 95.38 104 HIS A C 1
ATOM 816 O O . HIS A 1 104 ? -14.111 -3.756 9.731 1.00 95.38 104 HIS A O 1
ATOM 822 N N . LEU A 1 105 ? -11.945 -3.797 10.321 1.00 95.81 105 LEU A N 1
ATOM 823 C CA . LEU A 1 105 ? -11.470 -4.383 9.072 1.00 95.81 105 LEU A CA 1
ATOM 824 C C . LEU A 1 105 ? -11.581 -5.909 9.087 1.00 95.81 105 LEU A C 1
ATOM 826 O O . LEU A 1 105 ? -11.234 -6.569 10.065 1.00 95.81 105 LEU A O 1
ATOM 830 N N . ASP A 1 106 ? -12.011 -6.474 7.959 1.00 95.44 106 ASP A N 1
ATOM 831 C CA . ASP A 1 106 ? -12.001 -7.919 7.734 1.00 95.44 106 ASP A CA 1
ATOM 832 C C . ASP A 1 106 ? -10.738 -8.329 6.963 1.00 95.44 106 ASP A C 1
ATOM 834 O O . ASP A 1 106 ? -10.633 -8.157 5.746 1.00 95.44 106 ASP A O 1
ATOM 838 N N . GLU A 1 107 ? -9.759 -8.879 7.682 1.00 94.81 107 GLU A N 1
ATOM 839 C CA . GLU A 1 107 ? -8.448 -9.239 7.126 1.00 94.81 107 GLU A CA 1
ATOM 840 C C . GLU A 1 107 ? -8.546 -10.287 6.001 1.00 94.81 107 GLU A C 1
ATOM 842 O O . GLU A 1 107 ? -7.746 -10.269 5.062 1.00 94.81 107 GLU A O 1
ATOM 847 N N . GLY A 1 108 ? -9.545 -11.178 6.056 1.00 95.31 108 GLY A N 1
ATOM 848 C CA . GLY A 1 108 ? -9.797 -12.178 5.016 1.00 95.31 108 GLY A CA 1
ATOM 849 C C . GLY A 1 108 ? -10.206 -11.541 3.687 1.00 95.31 108 GLY A C 1
ATOM 850 O O . GLY A 1 108 ? -9.620 -11.840 2.645 1.00 95.31 108 GLY A O 1
ATOM 851 N N . THR A 1 109 ? -11.155 -10.607 3.732 1.00 95.12 109 THR A N 1
ATOM 852 C CA . THR A 1 109 ? -11.631 -9.821 2.587 1.00 95.12 109 THR A CA 1
ATOM 853 C C . THR A 1 109 ? -10.515 -8.959 2.001 1.00 95.12 109 THR A C 1
ATOM 855 O O . THR A 1 109 ? -10.341 -8.921 0.782 1.00 95.12 109 THR A O 1
ATOM 858 N N . LEU A 1 110 ? -9.708 -8.317 2.853 1.00 95.56 110 LEU A N 1
ATOM 859 C CA . LEU A 1 110 ? -8.552 -7.530 2.411 1.00 95.56 110 LEU A CA 1
ATOM 860 C C . LEU A 1 110 ? -7.491 -8.412 1.741 1.00 95.56 110 LEU A C 1
ATOM 862 O O . LEU A 1 110 ? -7.025 -8.096 0.646 1.00 95.56 110 LEU A O 1
ATOM 866 N N . THR A 1 111 ? -7.166 -9.558 2.344 1.00 94.94 111 THR A N 1
ATOM 867 C CA . THR A 1 111 ? -6.210 -10.526 1.788 1.00 94.94 111 THR A CA 1
ATOM 868 C C . THR A 1 111 ? -6.677 -11.076 0.438 1.00 94.94 111 THR A C 1
ATOM 870 O O . THR A 1 111 ? -5.870 -11.211 -0.483 1.00 94.94 111 THR A O 1
ATOM 873 N N . ALA A 1 112 ? -7.977 -11.340 0.282 1.00 94.94 112 ALA A N 1
ATOM 874 C CA . ALA A 1 112 ? -8.559 -11.825 -0.968 1.00 94.94 112 ALA A CA 1
ATOM 875 C C . ALA A 1 112 ? -8.474 -10.806 -2.121 1.00 94.94 112 ALA A C 1
ATOM 877 O O . ALA A 1 112 ? -8.478 -11.205 -3.285 1.00 94.94 112 ALA A O 1
ATOM 878 N N . ALA A 1 113 ? -8.361 -9.507 -1.824 1.00 94.25 113 ALA A N 1
ATOM 879 C CA . ALA A 1 113 ? -8.210 -8.461 -2.836 1.00 94.25 113 ALA A CA 1
ATOM 880 C C . ALA A 1 113 ? -6.760 -8.258 -3.306 1.00 94.25 113 ALA A C 1
ATOM 882 O O . ALA A 1 113 ? -6.545 -7.735 -4.403 1.00 94.25 113 ALA A O 1
ATOM 883 N N . LEU A 1 114 ? -5.763 -8.691 -2.522 1.00 96.25 114 LEU A N 1
ATOM 884 C CA . LEU A 1 114 ? -4.346 -8.467 -2.832 1.00 96.25 114 LEU A CA 1
ATOM 885 C C . LEU A 1 114 ? -3.914 -8.970 -4.220 1.00 96.25 114 LEU A C 1
ATOM 887 O O . LEU A 1 114 ? -3.184 -8.234 -4.875 1.00 96.25 114 LEU A O 1
ATOM 891 N N . PRO A 1 115 ? -4.379 -10.122 -4.750 1.00 97.06 115 PRO A N 1
ATOM 892 C CA . PRO A 1 115 ? -4.020 -10.537 -6.109 1.00 97.06 115 PRO A CA 1
ATOM 893 C C . PRO A 1 115 ? -4.444 -9.536 -7.199 1.00 97.06 115 PRO A C 1
ATOM 895 O O . PRO A 1 115 ? -3.732 -9.350 -8.186 1.00 97.06 115 PRO A O 1
ATOM 898 N N . ILE A 1 116 ? -5.585 -8.860 -7.023 1.00 95.81 116 ILE A N 1
ATOM 899 C CA . ILE A 1 116 ? -6.064 -7.828 -7.958 1.00 95.81 116 ILE A CA 1
ATOM 900 C C . ILE A 1 116 ? -5.189 -6.575 -7.843 1.00 95.81 116 ILE A C 1
ATOM 902 O O . ILE A 1 116 ? -4.801 -5.999 -8.860 1.00 95.81 116 ILE A O 1
ATOM 906 N N . VAL A 1 117 ? -4.842 -6.180 -6.615 1.00 96.81 117 VAL A N 1
ATOM 907 C CA . VAL A 1 117 ? -3.952 -5.040 -6.344 1.00 96.81 117 VAL A CA 1
ATOM 908 C C . VAL A 1 117 ? -2.548 -5.294 -6.900 1.00 96.81 117 VAL A C 1
ATOM 910 O O . VAL A 1 117 ? -1.972 -4.416 -7.540 1.00 96.81 117 VAL A O 1
ATOM 913 N N . GLU A 1 118 ? -2.015 -6.503 -6.723 1.00 97.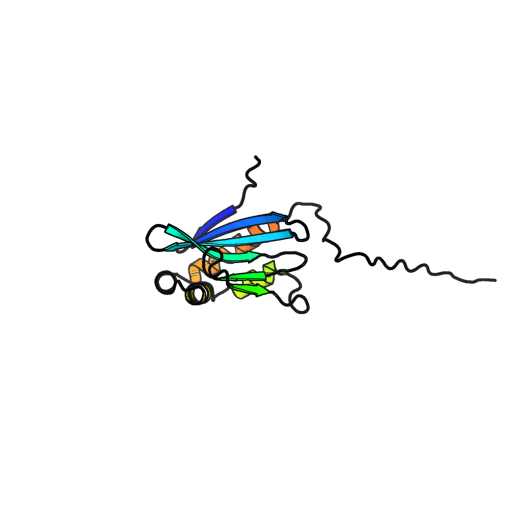69 118 GLU A N 1
ATOM 914 C CA . GLU A 1 118 ? -0.723 -6.910 -7.273 1.00 97.69 118 GLU A CA 1
ATOM 915 C C . GLU A 1 118 ? -0.721 -6.808 -8.795 1.00 97.69 118 GLU A C 1
ATOM 917 O O . GLU A 1 118 ? 0.179 -6.201 -9.379 1.00 97.69 118 GLU A O 1
ATOM 922 N N . LYS A 1 119 ? -1.753 -7.365 -9.442 1.00 96.50 119 LYS A N 1
ATOM 923 C CA . LYS A 1 119 ? -1.899 -7.282 -10.893 1.00 96.50 119 LYS A CA 1
ATOM 924 C C . LYS A 1 119 ? -1.900 -5.825 -11.353 1.00 96.50 119 LYS A C 1
ATOM 926 O O . LYS A 1 119 ? -1.179 -5.488 -12.284 1.00 96.50 119 LYS A O 1
ATOM 931 N N . ALA A 1 120 ? -2.642 -4.956 -10.671 1.00 95.75 120 ALA A N 1
ATOM 932 C CA . ALA A 1 120 ? -2.700 -3.537 -10.996 1.00 95.75 120 ALA A CA 1
ATOM 933 C C . ALA A 1 120 ? -1.346 -2.829 -10.844 1.00 95.75 120 ALA A C 1
ATOM 935 O O . ALA A 1 120 ? -0.970 -2.034 -11.703 1.00 95.75 120 ALA A O 1
ATOM 936 N N . LEU A 1 121 ? -0.585 -3.136 -9.787 1.00 96.50 121 LEU A N 1
ATOM 937 C CA . LEU A 1 121 ? 0.767 -2.599 -9.596 1.00 96.50 121 LEU A CA 1
ATOM 938 C C . LEU A 1 121 ? 1.687 -3.006 -10.743 1.00 96.50 121 LEU A C 1
ATOM 940 O O . LEU A 1 121 ? 2.399 -2.159 -11.284 1.00 96.50 121 LEU A O 1
ATOM 944 N N . ARG A 1 122 ? 1.642 -4.279 -11.145 1.00 95.62 122 ARG A N 1
ATOM 945 C CA . ARG A 1 122 ? 2.443 -4.800 -12.259 1.00 95.62 122 ARG A CA 1
ATOM 946 C C . ARG A 1 122 ? 2.023 -4.174 -13.592 1.00 95.62 122 ARG A C 1
ATOM 948 O O . ARG A 1 122 ? 2.890 -3.744 -14.346 1.00 95.62 122 ARG A O 1
ATOM 955 N N . ASP A 1 123 ? 0.722 -4.048 -13.839 1.00 94.56 123 ASP A N 1
ATOM 956 C CA . ASP A 1 123 ? 0.168 -3.448 -15.059 1.00 94.56 123 ASP A CA 1
ATOM 957 C C . ASP A 1 123 ? 0.428 -1.935 -15.163 1.00 94.56 123 ASP A C 1
ATOM 959 O O . ASP A 1 123 ? 0.456 -1.393 -16.266 1.00 94.56 123 ASP A O 1
ATOM 963 N N . SER A 1 124 ? 0.639 -1.240 -14.038 1.00 93.81 124 SER A N 1
ATOM 964 C CA . SER A 1 124 ? 0.966 0.193 -14.042 1.00 93.81 124 SER A CA 1
ATOM 965 C C . SER A 1 124 ? 2.345 0.500 -14.633 1.00 93.81 124 SER A C 1
ATOM 967 O O . SER A 1 124 ? 2.605 1.639 -15.019 1.00 93.81 124 SER A O 1
ATOM 969 N N . VAL A 1 125 ? 3.240 -0.493 -14.715 1.00 91.75 125 VAL A N 1
ATOM 970 C CA . VAL A 1 125 ? 4.585 -0.308 -15.265 1.00 91.75 125 VAL A CA 1
ATOM 971 C C . VAL A 1 125 ? 4.479 -0.073 -16.777 1.00 91.75 125 VAL A C 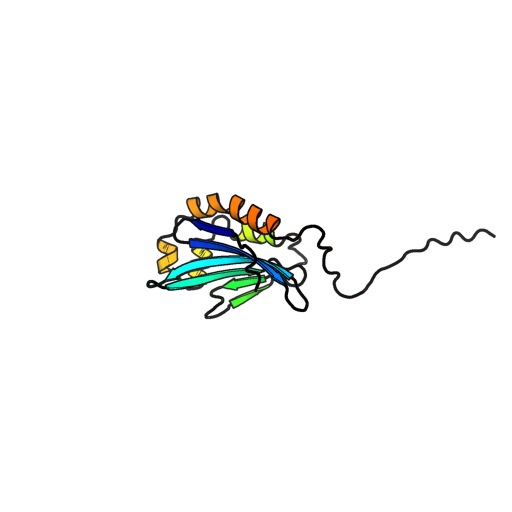1
ATOM 973 O O . VAL A 1 125 ? 4.040 -0.969 -17.501 1.00 91.75 125 VAL A O 1
ATOM 976 N N . PRO A 1 126 ? 4.910 1.090 -17.305 1.00 87.31 126 PRO A N 1
ATOM 977 C CA . PRO A 1 126 ? 4.790 1.363 -18.730 1.00 87.31 126 PRO A CA 1
ATOM 978 C C . PRO A 1 126 ? 5.618 0.373 -19.555 1.00 87.31 126 PRO A C 1
ATOM 980 O O . PRO A 1 126 ? 6.798 0.138 -19.267 1.00 87.31 126 PRO A O 1
ATOM 983 N N . ALA A 1 127 ? 5.017 -0.179 -20.609 1.00 81.81 127 ALA A N 1
ATOM 984 C CA . ALA A 1 127 ? 5.684 -1.119 -21.502 1.00 81.81 127 ALA A CA 1
ATOM 985 C C . ALA A 1 127 ? 6.967 -0.518 -22.106 1.00 81.81 127 ALA A C 1
ATOM 987 O O . ALA A 1 127 ? 7.001 0.646 -22.503 1.00 81.81 127 ALA A O 1
ATOM 988 N N . GLY A 1 128 ? 8.028 -1.326 -22.184 1.00 71.62 128 GLY A N 1
ATOM 989 C CA . GLY A 1 128 ? 9.308 -0.906 -22.761 1.00 71.62 128 GLY A CA 1
ATOM 990 C C . GLY A 1 128 ? 10.137 0.030 -21.879 1.00 71.62 128 GLY A C 1
ATOM 991 O O . GLY A 1 128 ? 11.088 0.619 -22.380 1.00 71.62 128 GLY A O 1
ATOM 992 N N . THR A 1 129 ? 9.813 0.171 -20.589 1.00 68.94 129 THR A N 1
ATOM 993 C CA . THR A 1 129 ? 10.614 0.942 -19.628 1.00 68.94 129 THR A CA 1
ATOM 994 C C . THR A 1 129 ? 11.876 0.151 -19.237 1.00 68.94 129 THR A C 1
ATOM 996 O O . THR A 1 129 ? 11.758 -0.823 -18.492 1.00 68.94 129 T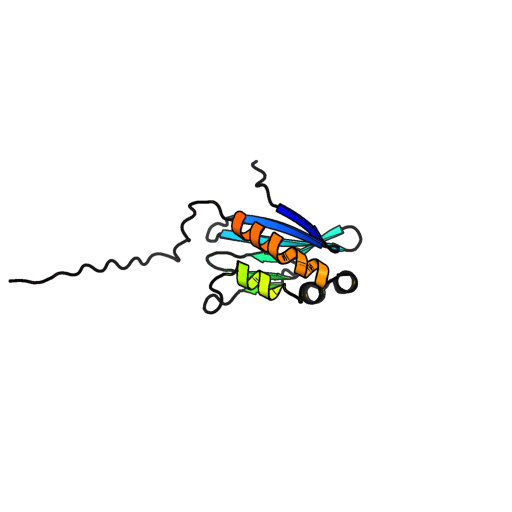HR A O 1
ATOM 999 N N . PRO A 1 130 ? 13.091 0.515 -19.707 1.00 70.06 130 PRO A N 1
ATOM 1000 C CA . PRO A 1 130 ? 14.318 -0.140 -19.259 1.00 70.06 130 PRO A CA 1
ATOM 1001 C C . PRO A 1 130 ? 14.593 0.273 -17.820 1.00 70.06 130 PRO A C 1
ATOM 1003 O O . PRO A 1 130 ? 14.488 1.461 -17.522 1.00 70.06 130 PRO A O 1
ATOM 1006 N N . ARG A 1 131 ? 14.961 -0.667 -16.945 1.00 67.94 131 ARG A N 1
ATOM 1007 C CA . ARG A 1 131 ? 15.338 -0.373 -15.554 1.00 67.94 131 ARG A CA 1
ATOM 1008 C C . ARG A 1 131 ? 16.361 0.768 -15.518 1.00 67.94 131 ARG A C 1
ATOM 1010 O O . ARG A 1 131 ? 17.284 0.805 -16.327 1.00 67.94 131 ARG A O 1
ATOM 1017 N N . MET A 1 132 ? 16.164 1.725 -14.621 1.00 62.94 132 MET A N 1
ATOM 1018 C CA . MET A 1 132 ? 17.113 2.793 -14.386 1.00 62.94 132 MET A CA 1
ATOM 1019 C C . MET A 1 132 ? 18.395 2.157 -13.872 1.00 62.94 132 MET A C 1
ATOM 1021 O O . MET A 1 132 ? 18.417 1.410 -12.893 1.00 62.94 132 MET A O 1
ATOM 1025 N N . GLU A 1 133 ? 19.461 2.408 -14.616 1.00 61.72 133 GLU A N 1
ATOM 1026 C CA . GLU A 1 133 ? 20.795 2.011 -14.221 1.00 61.72 133 GLU A CA 1
ATOM 1027 C C . GLU A 1 133 ? 21.222 2.932 -13.081 1.00 61.72 133 GLU A C 1
ATOM 1029 O O . GLU A 1 133 ? 21.222 4.159 -13.230 1.00 61.72 133 GLU A O 1
ATOM 1034 N N . ALA A 1 134 ? 21.602 2.348 -11.946 1.00 55.31 134 ALA A N 1
ATOM 1035 C CA . ALA A 1 134 ? 22.260 3.093 -10.887 1.00 55.31 134 ALA A CA 1
ATOM 1036 C C . ALA A 1 134 ? 23.606 3.581 -11.440 1.00 55.31 134 ALA A C 1
ATOM 1038 O O . ALA A 1 134 ? 24.536 2.796 -11.584 1.00 55.31 134 ALA A O 1
ATOM 1039 N N . SER A 1 135 ? 23.668 4.854 -11.829 1.00 52.94 135 SER A N 1
ATOM 1040 C CA . SER A 1 135 ? 24.872 5.630 -12.136 1.00 52.94 135 SER A CA 1
ATOM 1041 C C . SER A 1 135 ? 26.089 4.815 -12.617 1.00 52.94 135 SER A C 1
ATOM 1043 O O . SER A 1 135 ? 27.037 4.584 -11.876 1.00 52.94 135 SER A O 1
ATOM 1045 N N . GLY A 1 136 ? 26.097 4.460 -13.905 1.00 49.25 136 GLY A N 1
ATOM 1046 C CA . GLY A 1 136 ? 27.276 4.693 -14.744 1.00 49.25 136 GLY A CA 1
ATOM 1047 C C . GLY A 1 136 ? 28.475 3.743 -14.670 1.00 49.25 136 GLY A C 1
ATOM 1048 O O . GLY A 1 136 ? 29.586 4.226 -14.864 1.00 49.25 136 GLY A O 1
ATOM 1049 N N . LEU A 1 137 ? 28.307 2.425 -14.519 1.00 49.00 137 LEU A N 1
ATOM 1050 C CA . LEU A 1 137 ? 29.377 1.494 -14.909 1.00 49.00 137 LEU A CA 1
ATOM 1051 C C . LEU A 1 137 ? 28.876 0.397 -15.856 1.00 49.00 137 LEU A C 1
ATOM 1053 O O . LEU A 1 137 ? 28.271 -0.588 -15.445 1.00 49.00 137 LEU A O 1
ATOM 1057 N N . ARG A 1 138 ? 29.174 0.559 -17.151 1.00 51.88 138 ARG A N 1
ATOM 1058 C CA . ARG A 1 138 ? 29.135 -0.541 -18.122 1.00 51.88 138 ARG A CA 1
ATOM 1059 C C . ARG A 1 138 ? 30.545 -1.097 -18.252 1.00 51.88 138 ARG A C 1
ATOM 1061 O O . ARG A 1 138 ? 31.414 -0.432 -18.808 1.00 51.88 138 ARG A O 1
ATOM 1068 N N . PHE A 1 139 ? 30.773 -2.311 -17.769 1.00 52.34 139 PHE A N 1
ATOM 1069 C CA . PHE A 1 139 ? 31.978 -3.047 -18.129 1.00 52.34 139 PHE A CA 1
ATOM 1070 C C . PHE A 1 139 ? 31.788 -3.635 -19.528 1.00 52.34 139 PHE A C 1
ATOM 1072 O O . PHE A 1 139 ? 30.870 -4.421 -19.758 1.00 52.34 139 PHE A O 1
ATOM 1079 N N . HIS A 1 140 ? 32.654 -3.250 -20.463 1.00 53.75 140 HIS A N 1
ATOM 1080 C CA . HIS A 1 140 ? 32.817 -3.952 -21.729 1.00 53.75 140 HIS A CA 1
ATOM 1081 C C . HIS A 1 140 ? 34.056 -4.840 -21.609 1.00 53.75 140 HIS A C 1
ATOM 1083 O O . HIS A 1 140 ? 35.156 -4.343 -21.375 1.00 53.75 140 HIS A O 1
ATOM 1089 N N . VAL A 1 141 ? 33.872 -6.156 -21.709 1.00 59.44 141 VAL A N 1
ATOM 1090 C CA . VAL A 1 141 ? 34.977 -7.118 -21.720 1.00 59.44 141 VAL A CA 1
ATOM 1091 C C . VAL A 1 141 ? 35.281 -7.448 -23.179 1.00 59.44 141 VAL A C 1
ATOM 1093 O O . VAL A 1 141 ? 34.557 -8.221 -23.799 1.00 59.44 141 VAL A O 1
ATOM 1096 N N . GLU A 1 142 ? 36.345 -6.863 -23.733 1.00 58.50 142 GLU A N 1
ATOM 1097 C CA . GLU A 1 142 ? 36.924 -7.334 -24.997 1.00 58.50 142 GLU A CA 1
ATOM 1098 C C . GLU A 1 142 ? 37.922 -8.454 -24.709 1.00 58.50 142 GLU A C 1
ATOM 1100 O O . GLU A 1 142 ? 38.940 -8.249 -24.045 1.00 58.50 142 GLU A O 1
ATOM 1105 N N . TYR A 1 143 ? 37.663 -9.640 -25.255 1.00 55.72 143 TYR A N 1
ATOM 1106 C CA . TYR A 1 143 ? 38.650 -10.711 -25.287 1.00 55.72 143 TYR A CA 1
ATOM 1107 C C . TYR A 1 143 ? 39.596 -10.480 -26.472 1.00 55.72 143 TYR A C 1
ATOM 1109 O O . TYR A 1 143 ? 39.211 -10.672 -27.626 1.00 55.72 143 TYR A O 1
ATOM 1117 N N . ARG A 1 144 ? 40.841 -10.067 -26.210 1.00 66.44 144 ARG A N 1
ATOM 1118 C CA . ARG A 1 144 ? 41.890 -10.022 -27.241 1.00 66.44 144 ARG A CA 1
ATOM 1119 C C . ARG A 1 144 ? 42.666 -11.326 -27.225 1.00 66.44 144 ARG A C 1
ATOM 1121 O O . ARG A 1 144 ? 43.415 -11.602 -26.295 1.00 66.44 144 ARG A O 1
ATOM 1128 N N . ASN A 1 145 ? 42.484 -12.120 -28.274 1.00 58.28 145 ASN A N 1
ATOM 1129 C CA . ASN A 1 145 ? 43.281 -13.314 -28.504 1.00 58.28 145 ASN A CA 1
ATOM 1130 C C . ASN A 1 145 ? 44.594 -12.893 -29.179 1.00 58.28 145 ASN A C 1
ATOM 1132 O O . ASN A 1 145 ? 44.609 -12.580 -30.370 1.00 58.28 145 ASN A O 1
ATOM 1136 N N . THR A 1 146 ? 45.690 -12.823 -28.425 1.00 59.69 146 THR A N 1
ATOM 1137 C CA . THR A 1 146 ? 47.013 -12.563 -29.001 1.00 59.69 146 THR A CA 1
ATOM 1138 C C . THR A 1 146 ? 47.543 -13.847 -29.629 1.00 59.69 146 THR A C 1
ATOM 1140 O O . THR A 1 146 ? 48.156 -14.673 -28.955 1.00 59.69 146 THR A O 1
ATOM 1143 N N . LYS A 1 147 ? 47.307 -14.020 -30.932 1.00 56.16 147 LYS A N 1
ATOM 1144 C CA . LYS A 1 147 ? 48.145 -14.877 -31.775 1.00 56.16 147 LYS A CA 1
ATOM 1145 C C . LYS A 1 147 ? 49.059 -13.998 -32.617 1.00 56.16 147 LYS A C 1
ATOM 1147 O O . LYS A 1 147 ? 48.617 -13.494 -33.646 1.00 56.16 147 LYS A O 1
ATOM 1152 N N . THR A 1 148 ? 50.317 -13.856 -32.212 1.00 49.50 148 THR A N 1
ATOM 1153 C CA . THR A 1 148 ? 51.482 -13.995 -33.103 1.00 49.50 148 THR A CA 1
ATOM 1154 C C . THR A 1 148 ? 52.720 -14.272 -32.269 1.00 49.50 148 THR A C 1
ATOM 1156 O O . THR A 1 148 ? 52.889 -13.573 -31.247 1.00 49.50 148 THR A O 1
#

Nearest PDB structures (foldseek):
  1y8c-assembly1_A  TM=4.737E-01  e=2.789E+00  Clostridium acetobutylicum ATCC 824
  9bk6-assembly1_A  TM=6.429E-01  e=8.873E+00  synthetic construct
  6w3w-assembly1_A  TM=6.079E-01  e=5.585E+00  synthetic construct
  4r80-assembly2_B  TM=6.273E-01  e=9.402E+00  synthetic construct
  5ml9-assembly1_B  TM=2.267E-01  e=2.632E+00  synthetic construct

pLDDT: mean 87.19, std 16.51, range [31.92, 98.56]

Mean predicted aligned error: 7.94 Å

Foldseek 3Di:
DDDDDWDWDDWQQKIWTWAWDDDPQKTAIKIWIWGDDPNDTFGQKMWGQILPWTWMFGRCVPPRRIDTDDVVPPPGSLVVVLVCLQQCVLVSSVVSVNNVSSVRGDNVRVNVCSVVSSVSRVVNPDPPDDRDDDDDDDDDDDDDDDDD